Protein AF-A0A168Q9N2-F1 (afdb_monomer)

Mean predicted aligned error: 10.75 Å

Organism: NCBI:txid253703

Sequence (61 aa):
MDVVHMIAKLGDMKDEHYRNTLAISTIIELLVDKGILTREELAIKADELDQFMACSPYPMV

Radius of gyration: 17.35 Å; Cα contacts (8 Å, |Δi|>4): 6; chains: 1; bounding box: 37×34×37 Å

Structure (mmCIF, N/CA/C/O backbone):
data_AF-A0A168Q9N2-F1
#
_entry.id   AF-A0A168Q9N2-F1
#
loop_
_atom_site.group_PDB
_atom_site.id
_atom_site.type_symbol
_atom_site.label_atom_id
_atom_site.label_alt_id
_atom_site.label_comp_id
_atom_site.label_asym_id
_atom_site.label_entity_id
_atom_site.label_seq_id
_atom_site.pdbx_PDB_ins_code
_atom_site.Cartn_x
_atom_site.Cartn_y
_atom_site.Cartn_z
_atom_site.occupancy
_atom_site.B_iso_or_equiv
_atom_site.auth_seq_id
_atom_site.auth_comp_id
_atom_site.auth_asym_id
_atom_site.auth_atom_id
_atom_site.pdbx_PDB_model_num
ATOM 1 N N . MET A 1 1 ? 29.718 3.805 -26.478 1.00 53.62 1 MET A N 1
ATOM 2 C CA . MET A 1 1 ? 29.740 2.619 -25.594 1.00 53.62 1 MET A CA 1
ATOM 3 C C . MET A 1 1 ? 29.288 2.958 -24.171 1.00 53.62 1 MET A C 1
ATOM 5 O O . MET A 1 1 ? 28.489 2.205 -23.641 1.00 53.62 1 MET A O 1
ATOM 9 N N . ASP A 1 2 ? 29.683 4.096 -23.587 1.00 56.41 2 ASP A N 1
ATOM 10 C CA . ASP A 1 2 ? 29.267 4.510 -22.226 1.00 56.41 2 ASP A CA 1
ATOM 11 C C . ASP A 1 2 ? 27.759 4.751 -22.037 1.00 56.41 2 ASP A C 1
ATOM 13 O O . ASP A 1 2 ? 27.143 4.243 -21.104 1.00 56.41 2 ASP A O 1
ATOM 17 N N . VAL A 1 3 ? 27.135 5.475 -22.969 1.00 58.25 3 VAL A N 1
ATOM 18 C CA . VAL A 1 3 ? 25.721 5.877 -22.862 1.00 58.25 3 VAL A CA 1
ATOM 19 C C . VAL A 1 3 ? 24.776 4.668 -22.858 1.00 58.25 3 VAL A C 1
ATOM 21 O O . VAL A 1 3 ? 23.767 4.668 -22.163 1.00 58.25 3 VAL A O 1
ATOM 24 N N . VAL A 1 4 ? 25.127 3.601 -23.581 1.00 62.84 4 VAL A N 1
ATOM 25 C CA . VAL A 1 4 ? 24.324 2.368 -23.651 1.00 62.84 4 VAL A CA 1
ATOM 26 C C . VAL A 1 4 ? 24.379 1.600 -22.329 1.00 62.84 4 VAL A C 1
ATOM 28 O O . VAL A 1 4 ? 23.344 1.141 -21.860 1.00 62.84 4 VAL A O 1
ATOM 31 N N . HIS A 1 5 ? 25.549 1.521 -21.685 1.00 56.12 5 HIS A N 1
ATOM 32 C CA . HIS A 1 5 ? 25.667 0.929 -20.348 1.00 56.12 5 HIS A CA 1
ATOM 33 C C . HIS A 1 5 ? 24.922 1.743 -19.291 1.00 56.12 5 HIS A C 1
ATOM 35 O O . HIS A 1 5 ? 24.281 1.168 -18.417 1.00 56.12 5 HIS A O 1
ATOM 41 N N . MET A 1 6 ? 24.966 3.072 -19.381 1.00 57.31 6 MET A N 1
ATOM 42 C CA . MET A 1 6 ? 24.241 3.947 -18.462 1.00 57.31 6 MET A CA 1
ATOM 43 C C . MET 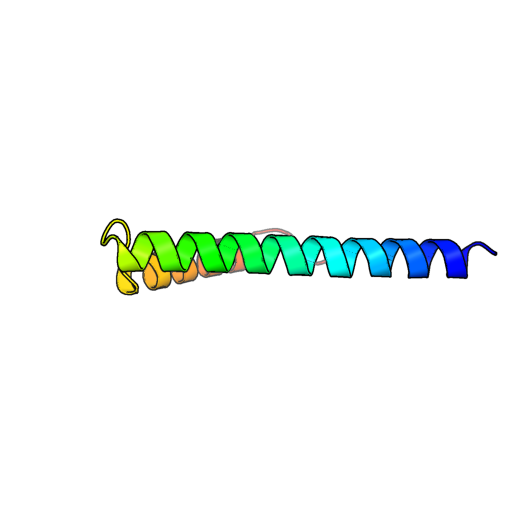A 1 6 ? 22.720 3.797 -18.620 1.00 57.31 6 MET A C 1
ATOM 45 O O . MET A 1 6 ? 22.017 3.664 -17.624 1.00 57.31 6 MET A O 1
ATOM 49 N N . ILE A 1 7 ? 22.215 3.726 -19.856 1.00 59.56 7 ILE A N 1
ATOM 50 C CA . ILE A 1 7 ? 20.791 3.483 -20.140 1.00 59.56 7 ILE A CA 1
ATOM 51 C C . ILE A 1 7 ? 20.365 2.073 -19.707 1.00 59.56 7 ILE A C 1
ATOM 53 O O . ILE A 1 7 ? 19.283 1.920 -19.148 1.00 59.56 7 ILE A O 1
ATOM 57 N N . ALA A 1 8 ? 21.209 1.055 -19.898 1.00 59.69 8 ALA A N 1
ATOM 58 C CA . ALA A 1 8 ? 20.937 -0.300 -19.414 1.00 59.69 8 ALA A CA 1
ATOM 59 C C . ALA A 1 8 ? 20.840 -0.343 -17.881 1.00 59.69 8 ALA A C 1
ATOM 61 O O . ALA A 1 8 ? 19.901 -0.914 -17.339 1.00 59.69 8 ALA A O 1
ATOM 62 N N . LYS A 1 9 ? 21.745 0.350 -17.180 1.00 57.19 9 LYS A N 1
ATOM 63 C CA . LYS A 1 9 ? 21.738 0.447 -15.714 1.00 57.19 9 LYS A CA 1
ATOM 64 C C . LYS A 1 9 ? 20.518 1.207 -15.180 1.00 57.19 9 LYS A C 1
ATOM 66 O O . LYS A 1 9 ? 19.979 0.842 -14.143 1.00 57.19 9 LYS A O 1
ATOM 71 N N . LEU A 1 10 ? 20.060 2.231 -15.905 1.00 58.25 10 LEU A N 1
ATOM 72 C CA . LEU A 1 10 ? 18.797 2.926 -15.626 1.00 58.25 10 LEU A CA 1
ATOM 73 C C . LEU A 1 10 ? 17.580 2.024 -15.881 1.00 58.25 10 LEU A C 1
ATOM 75 O O . LEU A 1 10 ? 16.603 2.103 -15.143 1.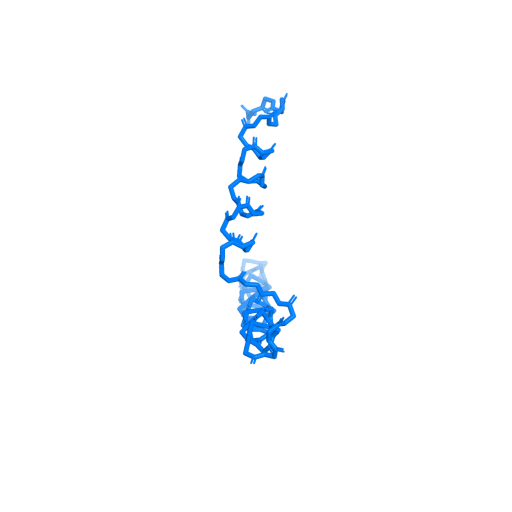00 58.25 10 LEU A O 1
ATOM 79 N N . GLY A 1 11 ? 17.641 1.169 -16.905 1.00 60.78 11 GLY A N 1
ATOM 80 C CA . GLY A 1 11 ? 16.634 0.149 -17.193 1.00 60.78 11 GLY A CA 1
ATOM 81 C C . GLY A 1 11 ? 16.508 -0.872 -16.064 1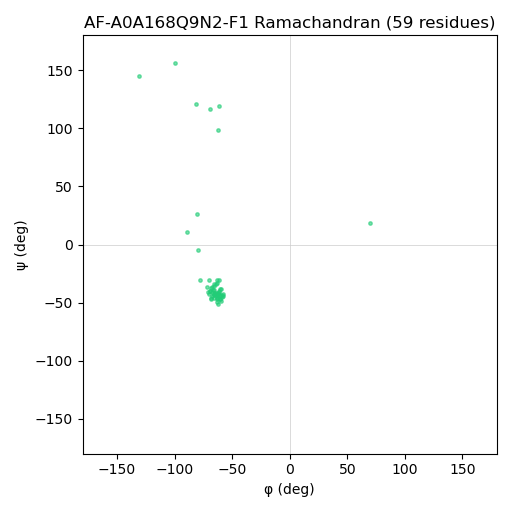.00 60.78 11 GLY A C 1
ATOM 82 O O . GLY A 1 11 ? 15.410 -1.046 -15.541 1.00 60.78 11 GLY A O 1
ATOM 83 N N . ASP A 1 12 ? 17.630 -1.447 -15.629 1.00 61.69 12 ASP A N 1
ATOM 84 C CA . ASP A 1 12 ? 17.682 -2.384 -14.499 1.00 61.69 12 ASP A CA 1
ATOM 85 C C . ASP A 1 12 ? 17.204 -1.730 -13.200 1.00 61.69 12 ASP A C 1
ATOM 87 O O . ASP A 1 12 ? 16.381 -2.303 -12.491 1.00 61.69 12 ASP A O 1
ATOM 91 N N . MET A 1 13 ? 17.636 -0.496 -12.913 1.00 60.75 13 MET A N 1
ATOM 92 C CA . MET A 1 13 ? 17.113 0.269 -11.777 1.00 60.75 13 MET A CA 1
ATOM 93 C C . MET A 1 13 ? 15.603 0.459 -11.880 1.00 60.75 13 MET A C 1
ATOM 95 O O . MET A 1 13 ? 14.902 0.303 -10.888 1.00 60.75 13 MET A O 1
ATOM 99 N N . LYS A 1 14 ? 15.073 0.799 -13.058 1.00 62.00 14 LYS A N 1
ATOM 100 C CA . LYS A 1 14 ? 13.632 0.997 -13.244 1.00 62.00 14 LYS A CA 1
ATOM 101 C C . LYS A 1 14 ? 12.855 -0.293 -12.969 1.00 62.00 14 LYS A C 1
ATOM 103 O O . LYS A 1 14 ? 11.812 -0.228 -12.323 1.00 62.00 14 LYS A O 1
ATOM 108 N N . ASP A 1 15 ? 13.359 -1.440 -13.422 1.00 70.25 15 ASP A N 1
ATOM 109 C CA . ASP A 1 15 ? 12.748 -2.747 -13.156 1.00 70.25 15 ASP A CA 1
ATOM 110 C C . ASP A 1 15 ? 12.865 -3.158 -11.684 1.00 70.25 15 ASP A C 1
ATOM 112 O O . ASP A 1 15 ? 11.904 -3.658 -11.096 1.00 70.25 15 ASP A O 1
ATOM 116 N N . GLU A 1 16 ? 14.006 -2.899 -11.047 1.00 74.44 16 GLU A N 1
ATOM 117 C CA . GLU A 1 16 ? 14.198 -3.159 -9.622 1.00 74.44 16 GLU A CA 1
ATOM 118 C C . GLU A 1 16 ? 13.293 -2.261 -8.772 1.00 74.44 16 GLU A C 1
ATOM 120 O O . GLU A 1 16 ? 12.576 -2.759 -7.907 1.00 74.44 16 GLU A O 1
ATOM 125 N N . HIS A 1 17 ? 13.228 -0.961 -9.069 1.00 73.12 17 HIS A N 1
ATOM 126 C CA . HIS A 1 17 ? 12.327 -0.016 -8.411 1.00 73.12 17 HIS A CA 1
ATOM 127 C C . HIS A 1 17 ? 10.860 -0.389 -8.618 1.00 73.12 17 HIS A C 1
ATOM 129 O O . HIS A 1 17 ? 10.082 -0.316 -7.666 1.00 73.12 17 HIS A O 1
ATOM 135 N N . TYR A 1 18 ? 10.474 -0.827 -9.820 1.00 75.38 18 TYR A N 1
ATOM 136 C CA . TYR A 1 18 ? 9.116 -1.293 -10.098 1.00 75.38 18 TYR A CA 1
ATOM 137 C C . TYR A 1 18 ? 8.772 -2.530 -9.267 1.00 75.38 18 TYR A C 1
ATOM 139 O O . TYR A 1 18 ? 7.755 -2.546 -8.574 1.00 75.38 18 TYR A O 1
ATOM 147 N N . ARG A 1 19 ? 9.645 -3.544 -9.266 1.00 78.31 19 ARG A N 1
ATOM 148 C CA . ARG A 1 19 ? 9.461 -4.766 -8.470 1.00 78.31 19 ARG A CA 1
ATOM 149 C C . ARG A 1 19 ? 9.423 -4.474 -6.976 1.00 78.31 19 ARG A C 1
ATOM 151 O O . ARG A 1 19 ? 8.613 -5.067 -6.271 1.00 78.31 19 ARG A O 1
ATOM 158 N N . ASN A 1 20 ? 10.270 -3.566 -6.502 1.00 80.94 20 ASN A N 1
ATOM 159 C CA . ASN A 1 20 ? 10.328 -3.202 -5.093 1.00 80.94 20 ASN A CA 1
ATOM 160 C C . ASN A 1 20 ? 9.076 -2.416 -4.676 1.00 80.94 20 ASN A C 1
ATOM 162 O O . ASN A 1 20 ? 8.475 -2.722 -3.652 1.00 80.94 20 ASN A O 1
ATOM 166 N N . THR A 1 21 ? 8.619 -1.479 -5.512 1.00 82.00 21 THR A N 1
ATOM 167 C CA . THR A 1 21 ? 7.355 -0.753 -5.303 1.00 82.00 21 THR A CA 1
ATOM 168 C C . THR A 1 21 ? 6.180 -1.723 -5.278 1.00 82.00 21 THR A C 1
ATOM 170 O O . THR A 1 21 ? 5.386 -1.687 -4.348 1.00 82.00 21 THR A O 1
ATOM 173 N N . LEU A 1 22 ? 6.112 -2.651 -6.236 1.00 81.44 22 LEU A N 1
ATOM 174 C CA . LEU A 1 22 ? 5.067 -3.668 -6.296 1.00 81.44 22 LEU A CA 1
ATOM 175 C C . LEU A 1 22 ? 5.075 -4.573 -5.057 1.00 81.44 22 LEU A C 1
ATOM 177 O O . LEU A 1 22 ? 4.017 -4.852 -4.493 1.00 81.44 22 LEU A O 1
ATOM 181 N N . ALA A 1 23 ? 6.254 -5.011 -4.607 1.00 85.06 23 ALA A N 1
ATOM 182 C CA . ALA A 1 23 ? 6.390 -5.820 -3.401 1.00 85.06 23 ALA A CA 1
ATOM 183 C C . ALA A 1 23 ? 5.904 -5.059 -2.160 1.00 85.06 23 ALA A C 1
ATOM 185 O O . ALA A 1 23 ? 5.126 -5.600 -1.378 1.00 85.06 23 ALA A O 1
ATOM 186 N N . ILE A 1 24 ? 6.302 -3.792 -2.014 1.00 85.00 24 ILE A N 1
ATOM 187 C CA . ILE A 1 24 ? 5.867 -2.928 -0.912 1.00 85.00 24 ILE A CA 1
ATOM 188 C C . ILE A 1 24 ? 4.351 -2.707 -0.963 1.00 85.00 24 ILE A C 1
ATOM 190 O O . ILE A 1 24 ? 3.688 -2.899 0.054 1.00 85.00 24 ILE A O 1
ATOM 194 N N . SER A 1 25 ? 3.779 -2.389 -2.128 1.00 83.88 25 SER A N 1
ATOM 195 C CA . SER A 1 25 ? 2.327 -2.244 -2.305 1.00 83.88 25 SER A CA 1
ATOM 196 C C . SER A 1 25 ? 1.576 -3.522 -1.932 1.00 83.88 25 SER A C 1
ATOM 198 O O . SER A 1 25 ? 0.582 -3.459 -1.215 1.00 83.88 25 SER A O 1
ATOM 200 N N . THR A 1 26 ? 2.092 -4.685 -2.337 1.00 85.06 26 THR A N 1
ATOM 20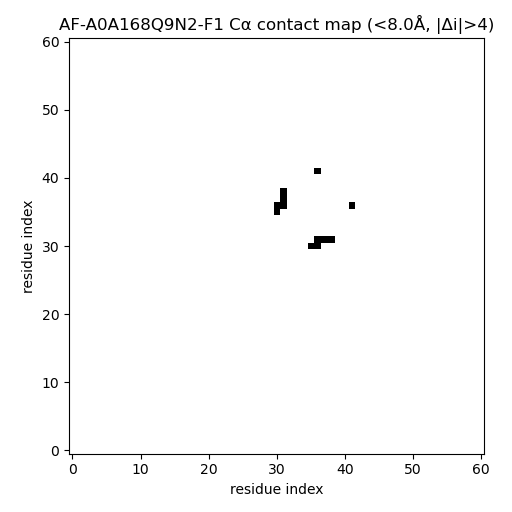1 C CA . THR A 1 26 ? 1.493 -5.988 -2.008 1.00 85.06 26 THR A CA 1
ATOM 202 C C . THR A 1 26 ? 1.547 -6.263 -0.504 1.00 85.06 26 THR A C 1
ATOM 204 O O . THR A 1 26 ? 0.577 -6.738 0.081 1.00 85.06 26 THR A O 1
ATOM 207 N N . ILE A 1 27 ? 2.667 -5.950 0.155 1.00 89.75 27 ILE A N 1
ATOM 208 C CA . ILE A 1 27 ? 2.801 -6.093 1.610 1.00 89.75 27 ILE A CA 1
ATOM 209 C C . ILE A 1 27 ? 1.816 -5.167 2.330 1.00 89.75 27 ILE A C 1
ATOM 211 O O . ILE A 1 27 ? 1.157 -5.605 3.270 1.00 89.75 27 ILE A O 1
ATOM 215 N N . ILE A 1 28 ? 1.681 -3.916 1.880 1.00 86.56 28 ILE A N 1
ATOM 216 C CA . ILE A 1 28 ? 0.730 -2.952 2.447 1.00 86.56 28 ILE A CA 1
ATOM 217 C C . ILE A 1 28 ? -0.705 -3.479 2.337 1.00 86.56 28 ILE A C 1
ATOM 219 O O . ILE A 1 28 ? -1.413 -3.494 3.342 1.00 86.56 28 ILE A O 1
ATOM 223 N N . GLU A 1 29 ? -1.122 -3.968 1.166 1.00 86.06 29 GLU A N 1
ATOM 224 C CA . GLU A 1 29 ? -2.456 -4.559 0.986 1.00 86.06 29 GLU A CA 1
ATOM 225 C C . GLU A 1 29 ? -2.685 -5.757 1.913 1.00 86.06 29 GLU A C 1
ATOM 227 O O . GLU A 1 29 ? -3.699 -5.810 2.602 1.00 86.06 29 GLU A O 1
ATOM 232 N N . LEU A 1 30 ? -1.716 -6.670 2.030 1.00 90.06 30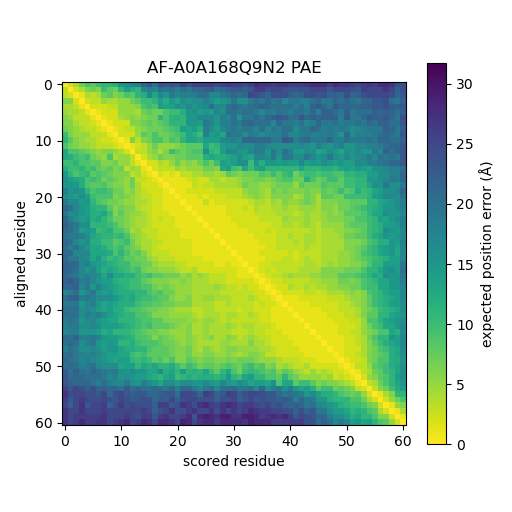 LEU A N 1
ATOM 233 C CA . LEU A 1 30 ? -1.839 -7.830 2.919 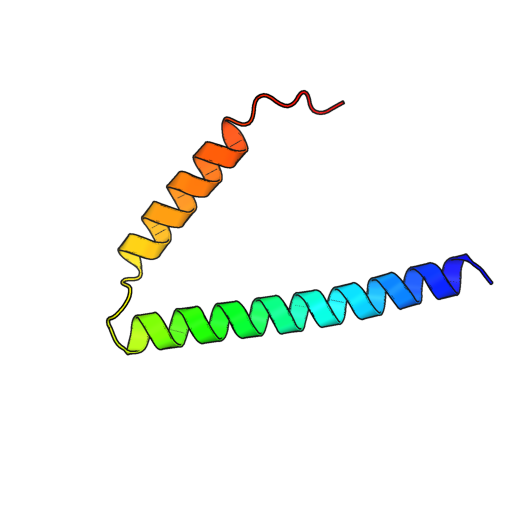1.00 90.06 30 LEU A CA 1
ATOM 234 C C . LEU A 1 30 ? -1.943 -7.449 4.402 1.00 90.06 30 LEU A C 1
ATOM 236 O O . LEU A 1 30 ? -2.608 -8.148 5.170 1.00 90.06 30 LEU A O 1
ATOM 240 N N . LEU A 1 31 ? -1.274 -6.376 4.830 1.00 88.50 31 LEU A N 1
ATOM 241 C CA . LEU A 1 31 ? -1.370 -5.873 6.201 1.00 88.50 31 LEU A CA 1
ATOM 242 C C . LEU A 1 31 ? -2.730 -5.215 6.467 1.00 88.50 31 LEU A C 1
ATOM 244 O O . LEU A 1 31 ? -3.273 -5.383 7.561 1.00 88.50 31 LEU A O 1
ATOM 248 N N . VAL A 1 32 ? -3.293 -4.525 5.471 1.00 88.69 32 VAL A N 1
ATOM 249 C CA . V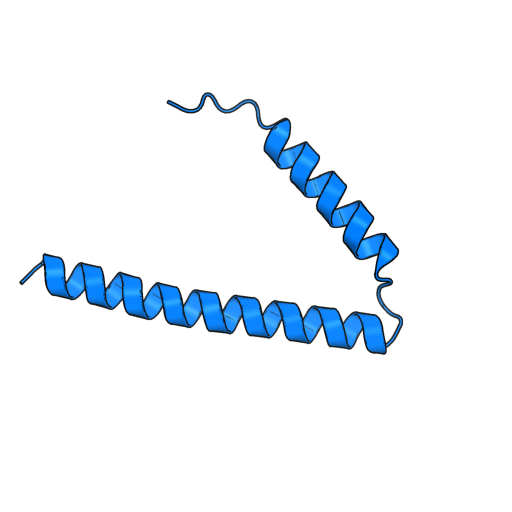AL A 1 32 ? -4.643 -3.951 5.550 1.00 88.69 32 VAL A CA 1
ATOM 250 C C . VAL A 1 32 ? -5.704 -5.048 5.585 1.00 88.69 32 VAL A C 1
ATOM 252 O O . VAL A 1 32 ? -6.564 -5.038 6.463 1.00 88.69 32 VAL A O 1
ATOM 255 N N . ASP A 1 33 ? -5.600 -6.045 4.709 1.00 88.62 33 ASP A N 1
ATOM 256 C CA . ASP A 1 33 ? -6.540 -7.170 4.642 1.00 88.62 33 ASP A CA 1
ATOM 257 C C . ASP A 1 33 ? -6.531 -8.020 5.919 1.00 88.62 33 ASP A C 1
ATOM 259 O O . ASP A 1 33 ? -7.552 -8.581 6.319 1.00 88.62 33 ASP A O 1
ATOM 263 N N . LYS A 1 34 ? -5.383 -8.100 6.600 1.00 91.44 34 LYS A N 1
ATOM 264 C CA . LYS A 1 34 ? -5.262 -8.757 7.910 1.00 91.44 34 LYS A CA 1
ATOM 265 C C . LYS A 1 34 ? -5.741 -7.889 9.078 1.00 91.44 34 LYS A C 1
ATOM 267 O O . LYS A 1 34 ? -5.739 -8.375 10.207 1.00 91.44 34 LYS A O 1
ATOM 272 N N . GLY A 1 35 ? -6.122 -6.635 8.831 1.00 88.81 35 GLY A N 1
ATOM 273 C CA . GLY A 1 35 ? -6.541 -5.679 9.857 1.00 88.81 35 GLY A CA 1
ATOM 274 C C . GLY A 1 35 ? -5.406 -5.204 10.768 1.00 88.81 35 GLY A C 1
ATOM 275 O O . GLY A 1 35 ? -5.673 -4.721 11.863 1.00 88.81 35 GLY A O 1
ATOM 276 N N . ILE A 1 36 ? -4.146 -5.369 10.346 1.00 90.75 36 ILE A N 1
ATOM 277 C CA . ILE A 1 36 ? -2.962 -4.908 11.091 1.00 90.75 36 ILE A CA 1
ATOM 278 C C . ILE A 1 36 ? -2.767 -3.398 10.902 1.00 90.75 36 ILE A C 1
ATOM 280 O O . ILE A 1 36 ? -2.260 -2.728 11.796 1.00 90.75 36 ILE A O 1
ATOM 284 N N . LEU A 1 37 ? -3.167 -2.876 9.742 1.00 86.19 37 LEU A N 1
ATOM 285 C CA . LEU A 1 37 ? -3.161 -1.456 9.399 1.00 86.19 37 LEU A CA 1
ATOM 286 C C . LEU A 1 37 ? -4.524 -1.069 8.830 1.00 86.19 37 LEU A C 1
ATOM 288 O O . LEU A 1 37 ? -5.138 -1.841 8.094 1.00 86.19 37 LEU A O 1
ATOM 292 N N . THR A 1 38 ? -4.983 0.144 9.102 1.00 88.00 38 THR A N 1
ATOM 293 C CA . THR A 1 38 ? -6.146 0.718 8.420 1.00 88.00 38 THR A CA 1
ATOM 294 C C . THR A 1 38 ? -5.716 1.666 7.303 1.00 88.00 38 THR A C 1
ATOM 296 O O . THR A 1 38 ? -4.625 2.238 7.309 1.00 88.00 38 THR A O 1
ATOM 299 N N . ARG A 1 39 ? -6.599 1.864 6.318 1.00 81.38 39 ARG A N 1
ATOM 300 C CA . ARG A 1 39 ? -6.368 2.850 5.247 1.00 81.38 39 ARG A CA 1
ATOM 301 C C . ARG A 1 39 ? -6.249 4.277 5.786 1.00 81.38 39 ARG A C 1
ATOM 303 O O . ARG A 1 39 ? -5.537 5.081 5.198 1.00 81.38 39 ARG A O 1
ATOM 310 N N . GLU A 1 40 ? -6.934 4.572 6.889 1.00 86.88 40 GLU A N 1
ATOM 311 C CA . GLU A 1 40 ? -6.897 5.878 7.547 1.00 86.88 40 GLU A CA 1
ATOM 312 C C . GLU A 1 40 ? -5.525 6.147 8.176 1.00 86.88 40 GLU A C 1
ATOM 314 O O . GLU A 1 40 ? -4.923 7.181 7.902 1.00 86.88 40 GLU A O 1
ATOM 319 N N . GLU A 1 41 ? -4.968 5.179 8.913 1.00 85.81 41 GLU A N 1
ATOM 320 C CA . GLU A 1 41 ? -3.608 5.275 9.464 1.00 85.81 41 GLU A CA 1
ATOM 321 C C . GLU A 1 41 ? -2.553 5.449 8.368 1.00 85.81 41 GLU A C 1
ATOM 323 O O . GLU A 1 41 ? -1.604 6.217 8.526 1.00 85.81 41 GLU A O 1
ATOM 328 N N . LEU A 1 42 ? -2.732 4.765 7.234 1.00 84.94 42 LEU A N 1
ATOM 329 C CA . LEU A 1 42 ? -1.854 4.908 6.075 1.00 84.94 42 LEU A CA 1
ATOM 330 C C . LEU A 1 42 ? -1.913 6.319 5.478 1.00 84.94 42 LEU A C 1
ATOM 332 O O . LEU A 1 42 ? -0.870 6.874 5.139 1.00 84.94 42 LEU A O 1
ATOM 336 N N . ALA A 1 43 ? -3.108 6.903 5.374 1.00 84.50 43 ALA A N 1
ATOM 337 C CA . ALA A 1 43 ? -3.301 8.255 4.858 1.00 84.50 43 ALA A CA 1
ATOM 338 C C . ALA A 1 43 ? -2.703 9.316 5.793 1.00 84.50 43 ALA A C 1
ATOM 340 O O . ALA A 1 43 ? -1.991 10.199 5.323 1.00 84.50 43 ALA A O 1
ATOM 341 N N . ILE A 1 44 ? -2.923 9.191 7.106 1.00 89.06 44 ILE A N 1
ATOM 342 C CA . ILE A 1 44 ? -2.332 10.089 8.111 1.00 89.06 44 ILE A CA 1
ATOM 343 C C . ILE A 1 44 ? -0.807 10.011 8.047 1.00 89.06 44 ILE A C 1
ATOM 345 O O . ILE A 1 44 ? -0.135 11.035 7.981 1.00 89.06 44 ILE A O 1
ATOM 349 N N . LYS A 1 45 ? -0.243 8.799 7.998 1.00 84.75 45 LYS A N 1
ATOM 350 C CA . LYS A 1 45 ? 1.210 8.624 7.950 1.00 84.75 45 LYS A CA 1
ATOM 351 C C . LYS A 1 45 ? 1.823 9.154 6.652 1.00 84.75 45 LYS A C 1
ATOM 353 O O . LYS A 1 45 ? 2.945 9.654 6.676 1.00 84.75 45 LYS A O 1
ATOM 358 N N . ALA A 1 46 ? 1.107 9.043 5.533 1.00 84.06 46 ALA A N 1
ATOM 359 C CA . ALA A 1 46 ? 1.521 9.630 4.263 1.00 84.06 46 ALA A CA 1
ATOM 360 C C . ALA A 1 46 ? 1.526 11.164 4.324 1.00 84.06 46 ALA A C 1
ATOM 362 O O . ALA A 1 46 ? 2.498 11.771 3.889 1.00 84.06 46 ALA A O 1
ATOM 363 N N . ASP A 1 47 ? 0.494 11.771 4.913 1.00 84.19 47 ASP A N 1
ATOM 364 C CA . ASP A 1 47 ? 0.403 13.221 5.111 1.00 84.19 47 ASP A CA 1
ATOM 365 C C . ASP A 1 47 ? 1.506 13.741 6.051 1.00 84.19 47 ASP A C 1
ATOM 367 O O . ASP A 1 47 ? 2.192 14.707 5.728 1.00 84.19 47 ASP A O 1
ATOM 371 N N . GLU A 1 48 ? 1.782 13.040 7.156 1.00 85.06 48 GLU A N 1
ATOM 372 C CA . GLU A 1 48 ? 2.904 13.350 8.054 1.00 85.06 48 GLU A CA 1
ATOM 373 C C . GLU A 1 48 ? 4.260 13.308 7.333 1.00 85.06 48 GLU A C 1
ATOM 375 O O . GLU A 1 48 ? 5.107 14.179 7.538 1.00 85.06 48 GLU A O 1
ATOM 380 N N . LEU A 1 49 ? 4.483 12.293 6.492 1.00 82.25 49 LEU A N 1
ATOM 381 C CA . LEU A 1 49 ? 5.712 12.145 5.711 1.00 82.25 49 LEU A CA 1
ATOM 382 C C . LEU A 1 49 ? 5.847 13.239 4.648 1.00 82.25 49 LEU A C 1
ATOM 384 O O . LEU A 1 49 ? 6.945 13.770 4.468 1.00 82.25 49 LEU A O 1
ATOM 388 N N . ASP A 1 50 ? 4.751 13.590 3.976 1.00 80.44 50 ASP A N 1
ATOM 389 C CA . ASP A 1 50 ? 4.728 14.651 2.969 1.00 80.44 50 ASP A CA 1
ATOM 390 C C . ASP A 1 50 ? 4.995 16.017 3.612 1.00 80.44 50 ASP A C 1
ATOM 392 O O . ASP A 1 50 ? 5.848 16.771 3.147 1.00 80.44 50 ASP A O 1
ATOM 396 N N . GLN A 1 51 ? 4.390 16.296 4.772 1.00 78.19 51 GLN A N 1
ATOM 397 C CA . GLN A 1 51 ? 4.701 17.482 5.574 1.00 78.19 51 GLN A CA 1
ATOM 398 C C . GLN A 1 51 ? 6.166 17.512 6.032 1.00 78.19 51 GLN A C 1
ATOM 400 O O . GLN A 1 51 ? 6.790 18.575 6.033 1.00 78.19 51 GLN A O 1
ATOM 405 N N . PHE A 1 52 ? 6.748 16.365 6.395 1.00 75.12 52 PHE A N 1
ATOM 406 C CA . PHE A 1 52 ? 8.158 16.281 6.785 1.00 75.12 52 PHE A CA 1
ATOM 407 C C . PHE A 1 52 ? 9.102 16.543 5.602 1.00 75.12 52 PHE A C 1
ATOM 409 O O . PHE A 1 52 ? 10.131 17.201 5.760 1.00 75.12 52 PHE A O 1
ATOM 416 N N . MET A 1 53 ? 8.743 16.069 4.405 1.00 66.31 53 MET A N 1
ATOM 417 C CA . MET A 1 53 ? 9.464 16.367 3.166 1.00 66.31 53 MET A CA 1
ATOM 418 C C . MET A 1 53 ? 9.297 17.832 2.742 1.00 66.31 53 MET A C 1
ATOM 420 O O . MET A 1 53 ? 10.275 18.458 2.334 1.00 66.31 53 MET A O 1
ATOM 424 N N . ALA A 1 54 ? 8.101 18.403 2.892 1.00 62.47 54 ALA A N 1
ATOM 425 C CA . ALA A 1 54 ? 7.811 19.800 2.578 1.00 62.47 54 ALA A CA 1
ATOM 426 C C . ALA A 1 54 ? 8.473 20.785 3.561 1.00 62.47 54 ALA A C 1
ATOM 428 O O . ALA A 1 54 ? 8.850 21.887 3.169 1.00 62.47 54 ALA A O 1
ATOM 429 N N . CYS A 1 55 ? 8.660 20.388 4.824 1.00 52.47 55 CYS A N 1
ATOM 430 C CA . CYS A 1 55 ? 9.345 21.171 5.859 1.00 52.47 55 CYS A CA 1
ATOM 431 C C . CYS A 1 55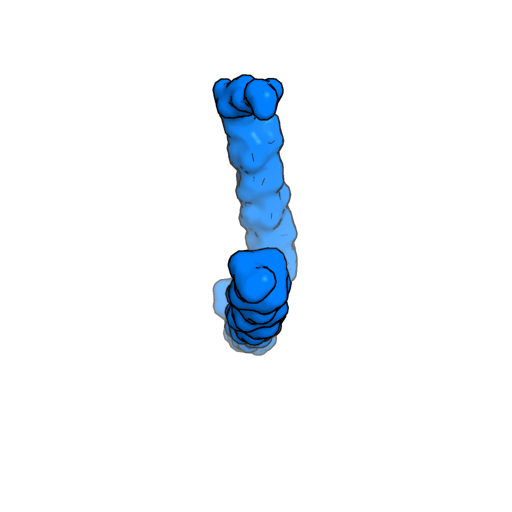 ? 10.867 20.913 5.904 1.00 52.47 55 CYS A C 1
ATOM 433 O O . CYS A 1 55 ? 11.558 21.331 6.834 1.00 52.47 55 CYS A O 1
ATOM 435 N N . SER A 1 56 ? 11.413 20.220 4.903 1.00 51.16 56 SER A N 1
ATOM 436 C CA . SER A 1 56 ? 12.844 19.961 4.784 1.00 51.16 56 SER A CA 1
ATOM 437 C C . SER A 1 56 ? 13.598 21.266 4.462 1.00 51.16 56 SER A C 1
ATOM 439 O O . SER A 1 56 ? 13.392 21.842 3.394 1.00 51.16 56 SER A O 1
ATOM 441 N N . PRO A 1 57 ? 14.494 21.763 5.339 1.00 55.97 57 PRO A N 1
ATOM 442 C CA . PRO A 1 57 ? 15.168 23.055 5.186 1.00 55.97 57 PRO A CA 1
ATOM 443 C C . PRO A 1 57 ? 16.369 22.991 4.227 1.00 55.97 57 PRO A C 1
ATOM 445 O O . PRO A 1 57 ? 17.319 23.764 4.365 1.00 55.97 57 PRO A O 1
ATOM 448 N N . TYR A 1 58 ? 16.379 22.056 3.276 1.00 52.97 58 TYR A N 1
ATOM 449 C CA . TYR A 1 58 ? 17.461 21.991 2.303 1.00 52.97 58 TYR A CA 1
ATOM 450 C C . TYR A 1 58 ? 17.195 23.004 1.190 1.00 52.97 58 TYR A C 1
ATOM 452 O O . TYR A 1 58 ? 16.163 22.909 0.522 1.00 52.97 58 TYR A O 1
ATOM 460 N N . PRO A 1 59 ? 18.103 23.969 0.960 1.00 49.38 59 PRO A N 1
ATOM 461 C CA . PRO A 1 59 ? 17.989 24.823 -0.204 1.00 49.38 59 PRO A CA 1
ATOM 462 C C . PRO A 1 59 ? 18.091 23.911 -1.427 1.00 49.38 59 PRO A C 1
ATOM 464 O O . PRO A 1 59 ? 19.090 23.212 -1.602 1.00 49.38 59 PRO A O 1
ATOM 467 N N . MET A 1 60 ? 17.040 23.881 -2.247 1.00 54.09 60 MET A N 1
ATOM 468 C CA . MET A 1 60 ? 17.162 23.400 -3.618 1.00 54.09 60 MET A CA 1
ATOM 469 C C . MET A 1 60 ? 18.141 24.348 -4.318 1.00 54.09 60 MET A C 1
ATOM 471 O O . MET A 1 60 ? 17.779 25.475 -4.655 1.00 54.09 60 MET A O 1
ATOM 475 N N . VAL A 1 61 ? 19.401 23.917 -4.410 1.00 43.00 61 VAL A N 1
ATOM 476 C CA . VAL A 1 61 ? 20.445 24.526 -5.245 1.00 43.00 61 VAL A CA 1
ATOM 477 C C . VAL A 1 61 ? 20.322 24.042 -6.679 1.00 43.00 61 VAL A C 1
ATOM 479 O O . VAL A 1 61 ? 20.008 22.845 -6.871 1.00 43.00 61 VAL A O 1
#

Foldseek 3Di:
DVVVVVVVVVVVVVVVVVVVVVVVVVVVVV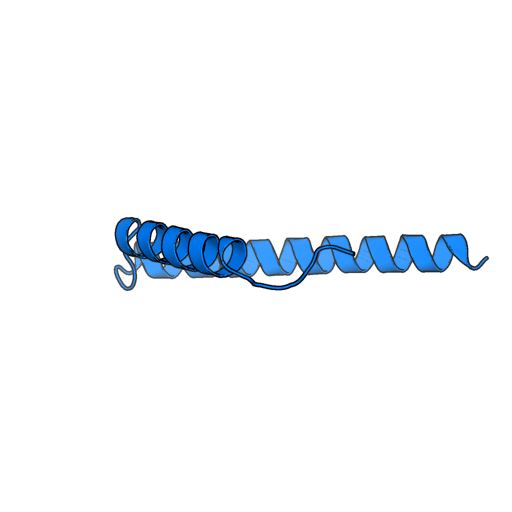CCVVVVDPPVNVVVVVVVVVVVVVPPPDPPD

pLDDT: mean 73.72, std 13.93, range [43.0, 91.44]

Solvent-accessible surface area (backbone atoms only — not comparable to full-atom values): 3557 Å² total; per-residue (Å²): 117,68,68,61,53,52,50,48,53,51,49,53,48,51,53,49,52,49,52,50,50,51,50,51,53,52,51,52,51,54,35,38,77,68,65,77,41,54,74,63,59,53,50,53,52,48,51,55,50,49,51,53,61,72,66,49,88,67,80,88,124

Secondary structure (DSSP, 8-state):
-HHHHHHHHHHHHHHHHHHHHHHHHHHHHHHHHTTSS-HHHHHHHHHHHHHHHHT------